Protein AF-A0A238HHN0-F1 (afdb_monomer_lite)

Sequence (136 aa):
MANNEITFEDYVKKILGEDIFNKGACPDQYVGKLKELKDGFKREISKKHIEDSYKIIVILESSHKDEYEDDRNKLAPAKGKTGKNIRKYLADIISKLDSDKSKNYSIFLINPIQYQCLKGETNRSKTKKVFQRIMA

Organism: NCBI:txid1522312

pLDDT: mean 75.42, std 12.98, range [43.56, 92.75]

Foldseek 3Di:
DDPPDQDLLNVLCVLPNDPPWDPDFQDKFWQDKLVPLLVDRDGDDDPVVVPPAAEDEAEDAEAEVQQVPDPVDHRHPPNPPNRVVCSVPVSVVVCVVDVPPVGIYTYMYDYPYRTHDDDCPPCVPSVVVSVVVVVD

Secondary structure (DSSP, 8-state):
-------HHHHHHHHH-STT--------EEEEEGGGGGG-------GGGTTTSEEEEEE-SEE-GGGTS-TTS---TT-SHHHHHHHHHHHHHHHHH---TT--EEEEEE-SEEEEP--TTTTHHHHHHHHHHH--

Structure (mmCIF, N/CA/C/O backbone):
data_AF-A0A238HHN0-F1
#
_entry.id   AF-A0A238HHN0-F1
#
loop_
_atom_site.group_PDB
_atom_site.id
_atom_site.type_symbol
_atom_site.label_atom_id
_atom_site.label_alt_id
_atom_site.label_comp_id
_atom_site.label_asym_id
_atom_site.label_entity_id
_atom_site.label_seq_id
_atom_site.pdbx_PDB_ins_code
_atom_site.Cartn_x
_atom_site.Cartn_y
_atom_site.Cartn_z
_atom_site.occupancy
_atom_site.B_iso_or_equiv
_atom_site.auth_seq_id
_atom_site.auth_comp_id
_atom_site.auth_asym_id
_atom_site.auth_atom_id
_atom_site.pdbx_PDB_model_num
ATOM 1 N N . MET A 1 1 ? 37.569 11.250 -29.773 1.00 43.56 1 MET A N 1
ATOM 2 C CA . MET A 1 1 ? 36.188 10.824 -30.082 1.00 43.56 1 MET A CA 1
ATOM 3 C C . MET A 1 1 ? 35.621 10.245 -28.801 1.00 43.56 1 MET A C 1
ATOM 5 O O . MET A 1 1 ? 36.269 9.375 -28.238 1.00 43.56 1 MET A O 1
ATOM 9 N N . ALA A 1 2 ? 34.527 10.794 -28.271 1.00 47.75 2 ALA A N 1
ATOM 10 C CA . ALA A 1 2 ? 33.904 10.238 -27.073 1.00 47.75 2 ALA A CA 1
ATOM 11 C C . ALA A 1 2 ? 33.336 8.855 -27.422 1.00 47.75 2 ALA A C 1
ATOM 13 O O . ALA A 1 2 ? 32.565 8.739 -28.375 1.00 47.75 2 ALA A O 1
ATOM 14 N N . ASN A 1 3 ? 33.746 7.815 -26.695 1.00 51.12 3 ASN A N 1
ATOM 15 C CA . ASN A 1 3 ? 33.047 6.537 -26.730 1.00 51.12 3 ASN A CA 1
ATOM 16 C C . ASN A 1 3 ? 31.641 6.797 -26.185 1.00 51.12 3 ASN A C 1
ATOM 18 O O . ASN A 1 3 ? 31.479 7.030 -24.991 1.00 51.12 3 ASN A O 1
ATOM 22 N N . ASN A 1 4 ? 30.637 6.800 -27.061 1.00 61.94 4 ASN A N 1
ATOM 23 C CA . ASN A 1 4 ? 29.244 6.725 -26.636 1.00 61.94 4 ASN A CA 1
ATOM 24 C C . ASN A 1 4 ? 29.019 5.316 -26.077 1.00 61.94 4 ASN A C 1
ATOM 26 O O . ASN A 1 4 ? 28.639 4.403 -26.811 1.00 61.94 4 ASN A O 1
ATOM 30 N N . GLU A 1 5 ? 29.315 5.123 -24.792 1.00 79.38 5 GLU A N 1
ATOM 31 C CA . GLU A 1 5 ? 28.865 3.939 -24.071 1.00 79.38 5 GLU A CA 1
ATOM 32 C C . GLU A 1 5 ? 27.337 3.955 -24.038 1.00 79.38 5 GLU A C 1
ATOM 34 O O . GLU A 1 5 ? 26.711 4.857 -23.488 1.00 79.38 5 GLU A O 1
ATOM 39 N N . ILE A 1 6 ? 26.738 2.963 -24.694 1.00 76.50 6 ILE A N 1
ATOM 40 C CA . ILE A 1 6 ? 25.293 2.755 -24.671 1.00 76.50 6 ILE A CA 1
ATOM 41 C C . ILE A 1 6 ? 24.926 2.292 -23.262 1.00 76.50 6 ILE A C 1
ATOM 43 O O . ILE A 1 6 ? 25.422 1.258 -22.807 1.00 76.50 6 ILE A O 1
ATOM 47 N N . THR A 1 7 ? 24.049 3.032 -22.585 1.00 81.56 7 THR A N 1
ATOM 48 C CA . THR A 1 7 ? 23.599 2.673 -21.235 1.00 81.56 7 THR A CA 1
ATOM 49 C C . THR A 1 7 ? 22.576 1.537 -21.269 1.00 81.56 7 THR A C 1
ATOM 51 O O . THR A 1 7 ? 21.972 1.225 -22.303 1.00 81.56 7 THR A O 1
ATOM 54 N N . PHE A 1 8 ? 22.345 0.910 -20.116 1.00 74.44 8 PHE A N 1
ATOM 55 C CA . PHE A 1 8 ? 21.268 -0.064 -19.956 1.00 74.44 8 PHE A CA 1
ATOM 56 C C . PHE A 1 8 ? 19.911 0.545 -20.333 1.00 74.44 8 PHE A C 1
ATOM 58 O O . PHE A 1 8 ? 19.131 -0.057 -21.074 1.00 74.44 8 PHE A O 1
ATOM 65 N N . GLU A 1 9 ? 19.655 1.771 -19.880 1.00 73.00 9 GLU A N 1
ATOM 66 C CA . GLU A 1 9 ? 18.448 2.529 -20.179 1.00 73.00 9 GLU A CA 1
ATOM 67 C C . GLU A 1 9 ? 18.252 2.715 -21.687 1.00 73.00 9 GLU A C 1
ATOM 69 O O . GLU A 1 9 ? 17.133 2.550 -22.178 1.00 73.00 9 GLU A O 1
ATOM 74 N N . ASP A 1 10 ? 19.320 2.998 -22.434 1.00 77.75 10 ASP A N 1
ATOM 75 C CA . ASP A 1 10 ? 19.258 3.164 -23.891 1.00 77.75 10 ASP A CA 1
ATOM 76 C C . ASP A 1 10 ? 18.856 1.861 -24.595 1.00 77.75 10 ASP A C 1
ATOM 78 O O . ASP A 1 10 ? 18.027 1.867 -25.512 1.00 77.75 10 ASP A O 1
ATOM 82 N N . TYR A 1 11 ? 19.370 0.716 -24.133 1.00 76.62 11 TYR A N 1
ATOM 83 C CA . TYR A 1 11 ? 18.964 -0.593 -24.649 1.00 76.62 11 TYR A CA 1
ATOM 84 C C . TYR A 1 11 ? 17.498 -0.905 -24.366 1.00 76.62 11 TYR A C 1
ATOM 86 O O . TYR A 1 11 ? 16.784 -1.391 -25.252 1.00 76.62 11 TYR A O 1
ATOM 94 N N . VAL A 1 12 ? 17.035 -0.632 -23.146 1.00 74.75 12 VAL A N 1
ATOM 95 C CA . VAL A 1 12 ? 15.650 -0.921 -22.779 1.00 74.75 12 VAL A CA 1
ATOM 96 C C . VAL A 1 12 ? 14.686 -0.017 -23.547 1.00 74.75 12 VAL A C 1
ATOM 98 O O . VAL A 1 12 ? 13.715 -0.528 -24.110 1.00 74.75 12 VAL A O 1
ATOM 101 N N . LYS A 1 13 ? 14.993 1.282 -23.678 1.00 75.88 13 LYS A N 1
ATOM 102 C CA . LYS A 1 13 ? 14.216 2.222 -24.505 1.00 75.88 13 LYS A CA 1
ATOM 103 C C . LYS A 1 13 ? 14.136 1.774 -25.960 1.00 75.88 13 LYS A C 1
ATOM 105 O O . LYS A 1 13 ? 13.056 1.760 -26.542 1.00 75.88 13 LYS A O 1
ATOM 110 N N . LYS A 1 14 ? 15.252 1.325 -26.541 1.00 79.50 14 LYS A N 1
ATOM 111 C CA . LYS A 1 14 ? 15.285 0.835 -27.928 1.00 79.50 14 LYS A CA 1
ATOM 112 C C . LYS A 1 14 ? 14.356 -0.360 -28.162 1.00 79.50 14 LYS A C 1
ATOM 114 O O . LYS A 1 14 ? 13.773 -0.484 -29.236 1.00 79.50 14 LYS A O 1
ATOM 119 N N . ILE A 1 15 ? 14.241 -1.269 -27.193 1.00 75.00 15 ILE A N 1
ATOM 120 C CA . ILE A 1 15 ? 13.460 -2.507 -27.349 1.00 75.00 15 ILE A CA 1
ATOM 121 C C . ILE A 1 15 ? 11.986 -2.301 -26.985 1.00 75.00 15 ILE A C 1
ATOM 123 O O . ILE A 1 15 ? 11.100 -2.891 -27.615 1.00 75.00 15 ILE A O 1
ATOM 127 N N . LEU A 1 16 ? 11.718 -1.510 -25.949 1.00 71.56 16 LEU A N 1
ATOM 128 C CA . LEU A 1 16 ? 10.398 -1.413 -25.338 1.00 71.56 16 LEU A CA 1
ATOM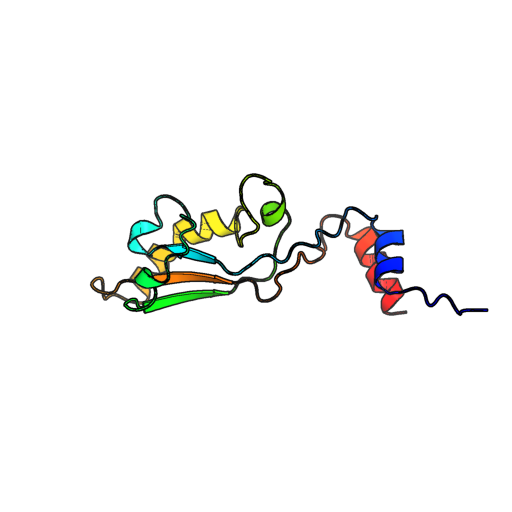 129 C C . LEU A 1 16 ? 9.681 -0.070 -25.623 1.00 71.56 16 LEU A C 1
ATOM 131 O O . LEU A 1 16 ? 8.463 -0.028 -25.460 1.00 71.56 16 LEU A O 1
ATOM 135 N N . GLY A 1 17 ? 10.380 0.963 -26.111 1.00 72.00 17 GLY A N 1
ATOM 136 C CA . GLY A 1 17 ? 9.869 2.324 -26.358 1.00 72.00 17 GLY A CA 1
ATOM 137 C C . GLY A 1 17 ? 10.325 3.337 -25.295 1.00 72.00 17 GLY A C 1
ATOM 138 O O . GLY A 1 17 ? 10.855 2.943 -24.261 1.00 72.00 17 GLY A O 1
ATOM 139 N N . GLU A 1 18 ? 10.138 4.642 -25.522 1.00 66.81 18 GLU A N 1
ATOM 140 C CA . GLU A 1 18 ? 10.491 5.678 -24.527 1.00 66.81 18 GLU A CA 1
ATOM 141 C C . GLU A 1 18 ? 9.400 5.890 -23.456 1.00 66.81 18 GLU A C 1
ATOM 143 O O . GLU A 1 18 ? 9.721 6.170 -22.302 1.00 66.81 18 GLU A O 1
ATOM 148 N N . ASP A 1 19 ? 8.128 5.653 -23.796 1.00 65.19 19 ASP A N 1
ATOM 149 C CA . ASP A 1 19 ? 6.949 6.010 -22.974 1.00 65.19 19 ASP A CA 1
ATOM 150 C C . ASP A 1 19 ? 6.579 5.002 -21.868 1.00 65.19 19 ASP A C 1
ATOM 152 O O . ASP A 1 19 ? 5.563 5.118 -21.188 1.00 65.19 19 ASP A O 1
ATOM 156 N N . ILE A 1 20 ? 7.388 3.968 -21.685 1.00 63.81 20 ILE A N 1
ATOM 157 C CA . ILE A 1 20 ? 7.145 2.859 -20.742 1.00 63.81 20 ILE A CA 1
ATOM 158 C C . ILE A 1 20 ? 7.608 3.152 -19.320 1.00 63.81 20 ILE A C 1
ATOM 160 O O . ILE A 1 20 ? 7.182 2.464 -18.393 1.00 63.81 20 ILE A O 1
ATOM 164 N N . PHE A 1 21 ? 8.504 4.121 -19.136 1.00 61.56 21 PHE A N 1
ATOM 165 C CA . PHE A 1 21 ? 9.055 4.430 -17.825 1.00 61.56 21 PHE A CA 1
ATOM 166 C C . PHE A 1 21 ? 8.377 5.657 -17.250 1.00 61.56 21 PHE A C 1
ATOM 168 O O . PHE A 1 21 ? 8.742 6.793 -17.558 1.00 61.56 21 PHE A O 1
ATOM 175 N N . ASN A 1 22 ? 7.424 5.425 -16.352 1.00 67.88 22 ASN A N 1
ATOM 176 C CA . ASN A 1 22 ? 6.940 6.503 -15.517 1.00 67.88 22 ASN A CA 1
ATOM 177 C C . ASN A 1 22 ? 7.997 6.816 -14.447 1.00 67.88 22 ASN A C 1
ATOM 179 O O . ASN A 1 22 ? 8.343 5.968 -13.625 1.00 67.88 22 ASN A O 1
ATOM 183 N N . LYS A 1 23 ? 8.561 8.027 -14.493 1.00 69.31 23 LYS A N 1
ATOM 184 C CA . LYS A 1 23 ? 9.712 8.422 -13.659 1.00 69.31 23 LYS A CA 1
ATOM 185 C C . LYS A 1 23 ? 9.325 8.825 -12.235 1.00 69.31 23 LYS A C 1
ATOM 187 O O . LYS A 1 23 ? 10.199 9.079 -11.411 1.00 69.31 23 LYS A O 1
ATOM 192 N N . GLY A 1 24 ? 8.030 8.923 -11.943 1.00 78.38 24 GLY A N 1
ATOM 193 C CA . GLY A 1 24 ? 7.560 9.318 -10.623 1.00 78.38 24 GLY A CA 1
ATOM 194 C C . GLY A 1 24 ? 7.807 8.234 -9.573 1.00 78.38 24 GLY A C 1
ATOM 195 O O . GLY A 1 24 ? 7.372 7.091 -9.727 1.00 78.38 24 GLY A O 1
ATOM 196 N N . ALA A 1 25 ? 8.457 8.606 -8.471 1.00 83.75 25 ALA A N 1
ATOM 197 C CA . ALA A 1 25 ? 8.473 7.774 -7.277 1.00 83.75 25 ALA A CA 1
ATOM 198 C C . ALA A 1 25 ? 7.060 7.726 -6.679 1.00 83.75 25 ALA A C 1
ATOM 200 O O . ALA A 1 25 ? 6.413 8.760 -6.496 1.00 83.75 25 ALA A O 1
ATOM 201 N N . CYS A 1 26 ? 6.579 6.526 -6.374 1.00 84.81 26 CYS A N 1
ATOM 202 C CA . CYS A 1 26 ? 5.355 6.309 -5.623 1.00 84.81 26 CYS A CA 1
ATOM 203 C C . CYS A 1 26 ? 5.675 6.395 -4.124 1.00 84.81 26 CYS A C 1
ATOM 205 O O . CYS A 1 26 ? 6.315 5.485 -3.595 1.00 84.81 26 CYS A O 1
ATOM 207 N N . PRO A 1 27 ? 5.266 7.472 -3.433 1.00 85.44 27 PRO A N 1
ATOM 208 C CA . PRO A 1 27 ? 5.564 7.646 -2.022 1.00 85.44 27 PRO A CA 1
ATOM 209 C C . PRO A 1 27 ? 4.734 6.700 -1.156 1.00 85.44 27 PRO A C 1
ATOM 211 O O . PRO A 1 27 ? 3.595 6.367 -1.492 1.00 85.44 27 PRO A O 1
ATOM 214 N N . ASP A 1 28 ? 5.278 6.365 0.008 1.00 88.19 28 ASP A N 1
ATOM 215 C CA . ASP A 1 28 ? 4.546 5.687 1.072 1.00 88.19 28 ASP A CA 1
ATOM 216 C C . ASP A 1 28 ? 3.298 6.478 1.480 1.00 88.19 28 ASP A C 1
ATOM 218 O O . ASP A 1 28 ? 3.243 7.713 1.389 1.00 88.19 28 ASP A O 1
ATOM 222 N N . GLN A 1 29 ? 2.280 5.764 1.956 1.00 85.50 29 GLN A N 1
ATOM 223 C CA . GLN A 1 29 ? 0.985 6.364 2.242 1.00 85.50 29 GLN A CA 1
ATOM 224 C C . GLN A 1 29 ? 0.426 5.924 3.593 1.00 85.50 29 GLN A C 1
ATOM 226 O O . GLN A 1 29 ? 0.201 4.742 3.831 1.00 85.50 29 GLN A O 1
ATOM 231 N N . TYR A 1 30 ? 0.085 6.902 4.435 1.00 86.88 30 TYR A N 1
ATOM 232 C CA . TYR A 1 30 ? -0.889 6.712 5.509 1.00 86.88 30 TYR A CA 1
ATOM 233 C C . TYR A 1 30 ? -2.305 6.726 4.920 1.00 86.88 30 TYR A C 1
ATOM 235 O O . TYR A 1 30 ? -2.656 7.625 4.150 1.00 86.88 30 TYR A O 1
ATOM 243 N N . VAL A 1 31 ? -3.106 5.716 5.255 1.00 83.31 31 VAL A N 1
ATOM 244 C CA . VAL A 1 31 ? -4.436 5.510 4.653 1.00 83.31 31 VAL A CA 1
ATOM 245 C C . VAL A 1 31 ? -5.601 5.658 5.629 1.00 83.31 31 VAL A C 1
ATOM 247 O O . VAL A 1 31 ? -6.745 5.397 5.254 1.00 83.31 31 VAL A O 1
ATOM 250 N N . GLY A 1 32 ? -5.319 6.078 6.861 1.00 84.12 32 GLY A N 1
ATOM 251 C CA . GLY A 1 32 ? -6.315 6.244 7.914 1.00 84.12 32 GLY A CA 1
ATOM 252 C C . GLY A 1 32 ? -6.239 5.167 8.994 1.00 84.12 32 GLY A C 1
ATOM 253 O O . GLY A 1 32 ? -5.317 4.341 9.041 1.00 84.12 32 GLY A O 1
ATOM 254 N N . LYS A 1 33 ? -7.238 5.185 9.877 1.00 85.62 33 LYS A N 1
ATOM 255 C CA . LYS A 1 33 ? -7.374 4.216 10.966 1.00 85.62 33 LYS A CA 1
ATOM 256 C C . LYS A 1 33 ? -8.120 2.966 10.509 1.00 85.62 33 LYS A C 1
ATOM 258 O O . LYS A 1 33 ? -9.043 3.036 9.701 1.00 85.62 33 LYS A O 1
ATOM 263 N N . LEU A 1 34 ? -7.805 1.818 11.111 1.00 86.38 34 LEU A N 1
ATOM 264 C CA . LEU A 1 34 ? -8.464 0.533 10.825 1.00 86.38 34 LEU A CA 1
ATOM 265 C C . LEU A 1 34 ? -9.991 0.598 10.962 1.00 86.38 34 LEU A C 1
ATOM 267 O O . LEU A 1 34 ? -10.711 0.005 10.163 1.00 86.38 34 LEU A O 1
ATOM 271 N N . LYS A 1 35 ? -10.486 1.355 11.947 1.00 82.81 35 LYS A N 1
ATOM 272 C CA . LYS A 1 35 ? -11.923 1.545 12.201 1.00 82.81 35 LYS A CA 1
ATOM 273 C C . LYS A 1 35 ? -12.622 2.379 11.113 1.00 82.81 35 LYS A C 1
ATOM 275 O O . LYS A 1 35 ? -13.830 2.254 10.945 1.00 82.81 35 LYS A O 1
ATOM 280 N N . GLU A 1 36 ? -11.869 3.172 10.355 1.00 79.94 36 GLU A N 1
ATOM 281 C CA . GLU A 1 36 ? -12.354 4.138 9.355 1.00 79.94 36 GLU A CA 1
ATOM 282 C C . GLU A 1 36 ? -12.152 3.647 7.906 1.00 79.94 36 GLU A C 1
ATOM 284 O O . GLU A 1 36 ? -12.606 4.281 6.957 1.00 79.94 36 GLU A O 1
ATOM 289 N N . LEU A 1 37 ? -11.512 2.487 7.714 1.00 75.94 37 LEU A N 1
ATOM 290 C CA . LEU A 1 37 ? -11.132 1.949 6.399 1.00 75.94 37 LEU A CA 1
ATOM 291 C C . LEU A 1 37 ? -12.290 1.648 5.435 1.00 75.94 37 LEU A C 1
ATOM 293 O O . LEU A 1 37 ? -12.054 1.404 4.246 1.00 75.94 37 LEU A O 1
ATOM 297 N N . LYS A 1 38 ? -13.529 1.610 5.935 1.00 66.06 38 LYS A N 1
ATOM 298 C CA . LYS A 1 38 ? -14.713 1.242 5.147 1.00 66.06 38 LYS A CA 1
ATOM 299 C C . LYS A 1 38 ? -15.034 2.264 4.051 1.00 66.06 38 LYS A C 1
ATOM 301 O O . LYS A 1 38 ? -15.539 1.863 3.006 1.00 66.06 38 LYS A O 1
ATOM 306 N N . ASP A 1 39 ? -14.640 3.525 4.232 1.00 61.06 39 ASP A N 1
ATOM 307 C CA . ASP A 1 39 ? -15.002 4.638 3.339 1.00 61.06 39 ASP A CA 1
ATOM 308 C C . ASP A 1 39 ? -13.921 4.976 2.293 1.00 61.06 39 ASP A C 1
ATOM 310 O O . ASP A 1 39 ? -13.913 6.059 1.709 1.00 61.06 39 ASP A O 1
ATOM 314 N N . GLY A 1 40 ? -12.993 4.048 2.035 1.00 61.62 40 GLY A N 1
ATOM 315 C CA . GLY A 1 40 ? -11.865 4.266 1.126 1.00 61.62 40 GLY A CA 1
ATOM 316 C C . GLY A 1 40 ? -10.591 4.715 1.844 1.00 61.62 40 GLY A C 1
ATOM 317 O O . GLY A 1 40 ? -10.586 5.000 3.037 1.00 61.62 40 GLY A O 1
ATOM 318 N N . PHE A 1 41 ? -9.475 4.756 1.113 1.00 67.75 41 PHE A N 1
ATOM 319 C CA . PHE A 1 41 ? -8.235 5.322 1.646 1.00 67.75 41 PHE A CA 1
ATOM 320 C C . PHE A 1 41 ? -8.324 6.846 1.563 1.00 67.75 41 PHE A C 1
ATOM 322 O O . PHE A 1 41 ? -8.059 7.431 0.512 1.00 67.75 41 PHE A O 1
ATOM 329 N N . LYS A 1 42 ? -8.715 7.496 2.661 1.00 63.50 42 LYS A N 1
ATOM 330 C CA . LYS A 1 42 ? -8.599 8.951 2.773 1.00 63.50 42 LYS A CA 1
ATOM 331 C C . LYS A 1 42 ? -7.117 9.274 2.908 1.00 63.50 42 LYS A C 1
ATOM 333 O O . LYS A 1 42 ? -6.465 8.866 3.866 1.00 63.50 42 LYS A O 1
ATOM 338 N N . ARG A 1 43 ? -6.553 9.954 1.910 1.00 58.78 43 ARG A N 1
ATOM 339 C CA . ARG A 1 43 ? -5.174 10.433 1.982 1.00 58.78 43 ARG A CA 1
ATOM 340 C C . ARG A 1 43 ? -5.140 11.632 2.917 1.00 58.78 43 ARG A C 1
ATOM 342 O O . ARG A 1 43 ? -5.298 12.766 2.482 1.00 58.78 43 ARG A O 1
ATOM 349 N N . GLU A 1 44 ? -4.924 11.374 4.192 1.00 56.19 44 GLU A N 1
ATOM 350 C CA . GLU A 1 44 ? -4.594 12.421 5.147 1.00 56.19 44 GLU A CA 1
ATOM 351 C C . GLU A 1 44 ? -3.096 12.377 5.425 1.00 56.19 44 GLU A C 1
ATOM 353 O O . GLU A 1 44 ? -2.500 11.318 5.563 1.00 56.19 44 GLU A O 1
ATOM 358 N N . ILE A 1 45 ? -2.452 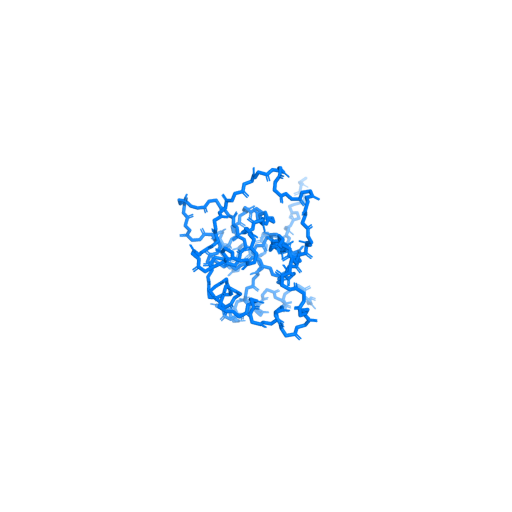13.536 5.472 1.00 52.62 45 ILE A N 1
ATOM 359 C CA . ILE A 1 45 ? -1.086 13.658 5.985 1.00 52.62 45 ILE A CA 1
ATOM 360 C C . ILE A 1 45 ? -1.191 14.590 7.184 1.00 52.62 45 ILE A C 1
ATOM 362 O O . ILE A 1 45 ? -0.779 15.744 7.130 1.00 52.62 45 ILE A O 1
ATOM 366 N N . SER A 1 46 ? -1.824 14.129 8.261 1.00 53.44 46 SER A N 1
ATOM 367 C CA . SER A 1 46 ? -1.789 14.840 9.537 1.00 53.44 46 SER A CA 1
ATOM 368 C C . SER A 1 46 ? -0.911 14.051 10.511 1.00 53.44 46 SER A C 1
ATOM 370 O O . SER A 1 46 ? -1.266 12.977 10.992 1.00 53.44 46 SER A O 1
ATOM 372 N N . LYS A 1 47 ? 0.285 14.587 10.800 1.00 54.88 47 LYS A N 1
ATOM 373 C CA . LYS A 1 47 ? 1.257 13.980 11.735 1.00 54.88 47 LYS A CA 1
ATOM 374 C C . LYS A 1 47 ? 0.647 13.706 13.118 1.00 54.88 47 LYS A C 1
ATOM 376 O O . LYS A 1 47 ? 0.983 12.716 13.754 1.00 54.88 47 LYS A O 1
ATOM 381 N N . LYS A 1 48 ? -0.317 14.536 13.530 1.00 53.06 48 LYS A N 1
ATOM 382 C CA . LYS A 1 48 ? -0.981 14.493 14.840 1.00 53.06 48 LYS A CA 1
ATOM 383 C C . LYS A 1 48 ? -1.794 13.213 15.098 1.00 53.06 48 LYS A C 1
ATOM 385 O O . LYS A 1 48 ? -2.029 12.882 16.249 1.00 53.06 48 LYS A O 1
ATOM 390 N N . HIS A 1 49 ? -2.225 12.481 14.065 1.00 55.97 49 HIS A N 1
ATOM 391 C CA . HIS A 1 49 ? -2.969 11.222 14.245 1.00 55.97 49 HIS A CA 1
ATOM 392 C C . HIS A 1 49 ? -2.078 9.976 14.364 1.00 55.97 49 HIS A C 1
ATOM 394 O O . HIS A 1 49 ? -2.579 8.912 14.722 1.00 55.97 49 HIS A O 1
ATOM 400 N N . ILE A 1 50 ? -0.777 10.101 14.085 1.00 63.41 50 ILE A N 1
ATOM 401 C CA . ILE A 1 50 ? 0.157 8.972 13.982 1.00 63.41 50 ILE A CA 1
ATOM 402 C C . ILE A 1 50 ? 0.788 8.614 15.337 1.00 63.41 50 ILE A C 1
ATOM 404 O O . ILE A 1 50 ? 1.147 7.455 15.549 1.00 63.41 50 ILE A O 1
ATOM 408 N N . GLU A 1 51 ? 0.934 9.584 16.242 1.00 67.06 51 GLU A N 1
ATOM 409 C CA . GLU A 1 51 ? 1.733 9.434 17.468 1.00 67.06 51 GLU A CA 1
ATOM 410 C C . GLU A 1 51 ? 1.038 8.583 18.551 1.00 67.06 51 GLU A C 1
ATOM 412 O O . GLU A 1 51 ? 1.704 7.762 19.174 1.00 67.06 51 GLU A O 1
ATOM 417 N N . ASP A 1 52 ? -0.295 8.638 18.665 1.00 68.19 52 ASP A N 1
ATOM 418 C CA . ASP A 1 52 ? -1.064 7.950 19.725 1.00 68.19 52 ASP A CA 1
ATOM 419 C C . ASP A 1 52 ? -1.744 6.643 19.267 1.00 68.19 52 ASP A C 1
ATOM 421 O O . ASP A 1 52 ? -2.821 6.271 19.741 1.00 68.19 52 ASP A O 1
ATOM 425 N N . SER A 1 53 ? -1.175 5.945 18.280 1.00 79.69 53 SER A N 1
ATOM 426 C CA . SER A 1 53 ? -1.808 4.754 17.695 1.00 79.69 53 SER A CA 1
ATOM 427 C C . SER A 1 53 ? -0.830 3.612 17.452 1.00 79.69 53 SER A C 1
ATOM 429 O O . SER A 1 53 ? 0.335 3.817 17.108 1.00 79.69 53 SER A O 1
ATOM 431 N N . TYR A 1 54 ? -1.336 2.384 17.576 1.00 89.69 54 TYR A N 1
ATOM 432 C CA . TYR A 1 54 ? -0.632 1.202 17.094 1.00 89.69 54 TYR A CA 1
ATOM 433 C C . TYR A 1 54 ? -0.491 1.291 15.575 1.00 89.69 54 TYR A C 1
ATOM 435 O O . TYR A 1 54 ? -1.322 1.895 14.899 1.00 89.69 54 TYR A O 1
ATOM 443 N N . LYS A 1 55 ? 0.559 0.697 15.013 1.00 89.94 55 LYS A N 1
ATOM 444 C CA . LYS A 1 55 ? 0.864 0.838 13.586 1.00 89.94 55 LYS A CA 1
ATOM 445 C C . LYS A 1 55 ? 0.754 -0.506 12.890 1.00 89.94 55 LYS A C 1
ATOM 447 O O . LYS A 1 55 ? 1.324 -1.491 13.347 1.00 89.94 55 LYS A O 1
ATOM 452 N N . ILE A 1 56 ? 0.044 -0.522 11.770 1.00 91.00 56 ILE A N 1
ATOM 453 C CA . ILE A 1 56 ? 0.045 -1.624 10.813 1.00 91.00 56 ILE A CA 1
ATOM 454 C C . ILE A 1 56 ? 0.744 -1.111 9.564 1.00 91.00 56 ILE A C 1
ATOM 456 O O . ILE A 1 56 ? 0.280 -0.161 8.935 1.00 91.00 56 ILE A O 1
ATOM 460 N N . ILE A 1 57 ? 1.855 -1.744 9.209 1.00 91.56 57 ILE A N 1
ATOM 461 C CA . ILE A 1 57 ? 2.593 -1.444 7.986 1.00 91.56 57 ILE A CA 1
ATOM 462 C C . ILE A 1 57 ? 2.356 -2.600 7.023 1.00 91.56 57 ILE A C 1
ATOM 464 O O . ILE A 1 57 ? 2.723 -3.738 7.307 1.00 91.56 57 ILE A O 1
ATOM 468 N N . VAL A 1 58 ? 1.719 -2.310 5.894 1.00 91.94 58 VAL A N 1
ATOM 469 C CA . VAL A 1 58 ? 1.517 -3.268 4.810 1.00 91.94 58 VAL A CA 1
ATOM 470 C C . VAL A 1 58 ? 2.613 -3.044 3.782 1.00 91.94 58 VAL A C 1
ATOM 472 O O . VAL A 1 58 ? 2.636 -2.020 3.096 1.00 91.94 58 VAL A O 1
ATOM 475 N N . ILE A 1 59 ? 3.517 -4.014 3.695 1.00 92.75 59 ILE A N 1
ATOM 476 C CA . ILE A 1 59 ? 4.605 -4.029 2.722 1.00 92.75 59 ILE A CA 1
ATOM 477 C C . ILE A 1 59 ? 4.096 -4.689 1.444 1.00 92.75 59 ILE A C 1
ATOM 479 O O . ILE A 1 59 ? 3.633 -5.830 1.469 1.00 92.75 59 ILE A O 1
ATOM 483 N N . LEU A 1 60 ? 4.138 -3.950 0.342 1.00 91.19 60 LEU A N 1
ATOM 484 C CA . LEU A 1 60 ? 3.753 -4.416 -0.987 1.00 91.19 60 LEU A CA 1
ATOM 485 C C . LEU A 1 60 ? 5.000 -4.846 -1.776 1.00 91.19 60 LEU A C 1
ATOM 487 O O . LEU A 1 60 ? 6.084 -4.975 -1.218 1.00 91.19 60 LEU A O 1
ATOM 491 N N . GLU A 1 61 ? 4.853 -5.093 -3.075 1.00 87.69 61 GLU A N 1
ATOM 492 C CA . GLU A 1 61 ? 5.964 -5.504 -3.942 1.00 87.69 61 GLU A CA 1
ATOM 493 C C . GLU A 1 61 ? 6.621 -4.294 -4.625 1.00 87.69 61 GLU A C 1
ATOM 495 O O . GLU A 1 61 ? 7.756 -3.924 -4.328 1.00 87.69 61 GLU A O 1
ATOM 500 N N . SER A 1 62 ? 5.892 -3.655 -5.537 1.00 85.19 62 SER A N 1
ATOM 501 C CA . SER A 1 62 ? 6.326 -2.491 -6.307 1.00 85.19 62 SER A CA 1
ATOM 502 C C . SER A 1 62 ? 5.106 -1.723 -6.811 1.00 85.19 62 SER A C 1
ATOM 504 O O . SER A 1 62 ? 3.968 -2.191 -6.706 1.00 85.19 62 SER A O 1
ATOM 506 N N . SER A 1 63 ? 5.329 -0.532 -7.359 1.00 82.69 63 SER A N 1
ATOM 507 C CA . SER A 1 63 ? 4.264 0.253 -7.986 1.00 82.69 63 SER A CA 1
ATOM 508 C C . SER A 1 63 ? 3.791 -0.423 -9.282 1.00 82.69 63 SER A C 1
ATOM 510 O O . SER A 1 63 ? 4.608 -0.823 -10.113 1.00 82.69 63 SER A O 1
ATOM 512 N N . HIS A 1 64 ? 2.479 -0.543 -9.494 1.00 79.62 64 HIS A N 1
ATOM 513 C CA . HIS A 1 64 ? 1.902 -1.001 -10.761 1.00 79.62 64 HIS A CA 1
ATOM 514 C C . HIS A 1 64 ? 1.469 0.194 -11.621 1.00 79.62 64 HIS A C 1
ATOM 516 O O . HIS A 1 64 ? 1.612 1.346 -11.237 1.00 79.62 64 HIS A O 1
ATOM 522 N N . LYS A 1 65 ? 0.953 -0.077 -12.826 1.00 76.19 65 LYS A N 1
ATOM 523 C CA . LYS A 1 65 ? 0.477 0.963 -13.753 1.00 76.19 65 LYS A CA 1
ATOM 524 C C . LYS A 1 65 ? -0.691 1.780 -13.178 1.00 76.19 65 LYS A C 1
ATOM 526 O O . LYS A 1 65 ? -0.732 2.990 -13.357 1.00 76.19 65 LYS A O 1
ATOM 531 N N . ASP A 1 66 ? -1.600 1.127 -12.448 1.00 76.62 66 ASP A N 1
ATOM 532 C CA . ASP A 1 66 ? -2.828 1.735 -11.920 1.00 76.62 66 ASP A CA 1
ATOM 533 C C . ASP A 1 66 ? -2.519 2.849 -10.897 1.00 76.62 66 ASP 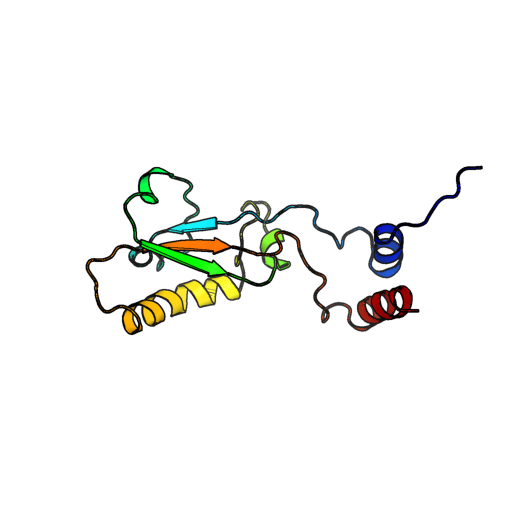A C 1
ATOM 535 O O . ASP A 1 66 ? -3.330 3.749 -10.676 1.00 76.62 66 ASP A O 1
ATOM 539 N N . GLU A 1 67 ? -1.341 2.817 -10.264 1.00 77.62 67 GLU A N 1
ATOM 540 C CA . GLU A 1 67 ? -0.862 3.879 -9.380 1.00 77.62 67 GLU A CA 1
ATOM 541 C C . GLU A 1 67 ? -0.592 5.195 -10.135 1.00 77.62 67 GLU A C 1
ATOM 543 O O . GLU A 1 67 ? -0.751 6.271 -9.545 1.00 77.62 67 GLU A O 1
ATOM 548 N N . TYR A 1 68 ? -0.271 5.106 -11.433 1.00 75.06 68 TYR A N 1
ATOM 549 C CA . TYR A 1 68 ? 0.131 6.206 -12.318 1.00 75.06 68 TYR A CA 1
ATOM 550 C C . TYR A 1 68 ? -0.967 6.693 -13.281 1.00 75.06 68 TYR A C 1
ATOM 552 O O . TYR A 1 68 ? -0.801 7.746 -13.883 1.00 75.06 68 TYR A O 1
ATOM 560 N N . GLU A 1 69 ? -2.080 5.970 -13.439 1.00 69.12 69 GLU A N 1
ATOM 561 C CA . GLU A 1 69 ? -3.113 6.250 -14.461 1.00 69.12 69 GLU A CA 1
ATOM 562 C C . GLU A 1 69 ? -4.079 7.418 -14.126 1.00 69.12 69 GLU A C 1
ATOM 564 O O . GLU A 1 69 ? -5.013 7.670 -14.883 1.00 69.12 69 GLU A O 1
ATOM 569 N N . ASP A 1 70 ? -3.894 8.154 -13.022 1.00 60.41 70 ASP A N 1
ATOM 570 C CA . ASP A 1 70 ? -4.853 9.184 -12.579 1.00 60.41 70 ASP A CA 1
ATOM 571 C C . ASP A 1 70 ? -4.168 10.493 -12.148 1.00 60.41 70 ASP A C 1
ATOM 573 O O . ASP A 1 70 ? -3.691 10.609 -11.016 1.00 60.41 70 ASP A O 1
ATOM 577 N N . ASP A 1 71 ? -4.175 11.486 -13.048 1.00 55.12 71 ASP A N 1
ATOM 578 C CA . ASP A 1 71 ? -3.617 12.840 -12.866 1.00 55.12 71 ASP A CA 1
ATOM 579 C C . ASP A 1 71 ? -4.234 13.613 -11.688 1.00 55.12 71 ASP A C 1
ATOM 581 O O . ASP A 1 71 ? -3.626 14.541 -11.152 1.00 55.12 71 ASP A O 1
ATOM 585 N N . ARG A 1 72 ? -5.444 13.242 -11.244 1.00 53.56 72 ARG A N 1
ATOM 586 C CA . ARG A 1 72 ? -6.143 13.944 -10.152 1.00 53.56 72 ARG A CA 1
ATOM 587 C C . ARG A 1 72 ? -5.751 13.425 -8.769 1.00 53.56 72 ARG A C 1
ATOM 589 O O . ARG A 1 72 ? -6.092 14.043 -7.762 1.00 53.56 72 ARG A O 1
ATOM 596 N N . ASN A 1 73 ? -5.005 12.322 -8.707 1.00 55.19 73 ASN A N 1
ATOM 597 C CA . ASN A 1 73 ? -4.551 11.690 -7.475 1.00 55.19 73 ASN A CA 1
ATOM 598 C C . ASN A 1 73 ? -3.039 11.480 -7.529 1.00 55.19 73 ASN A C 1
ATOM 600 O O . ASN A 1 73 ? -2.585 10.537 -8.178 1.00 55.19 73 ASN A O 1
ATOM 604 N N . LYS A 1 74 ? -2.265 12.292 -6.783 1.00 72.75 74 LYS A N 1
ATOM 605 C CA . LYS A 1 74 ? -0.800 12.117 -6.693 1.00 72.75 74 LYS A CA 1
ATOM 606 C C . LYS A 1 74 ? -0.465 10.644 -6.440 1.00 72.75 74 LYS A C 1
ATOM 608 O O . LYS A 1 74 ? -1.167 10.012 -5.645 1.00 72.75 74 LYS A O 1
ATOM 613 N N . LEU A 1 75 ? 0.606 10.151 -7.056 1.00 79.00 75 LEU A N 1
ATOM 614 C CA . LEU A 1 75 ? 1.115 8.781 -6.921 1.00 79.00 75 LEU A CA 1
ATOM 615 C C . LEU A 1 75 ? 0.976 8.260 -5.487 1.00 79.00 75 LEU A C 1
ATOM 617 O O . LEU A 1 75 ? 1.278 8.981 -4.523 1.00 79.00 75 LEU A O 1
ATOM 621 N N . ALA A 1 76 ? 0.432 7.050 -5.365 1.00 83.06 76 ALA A N 1
ATOM 622 C CA . ALA A 1 76 ? 0.185 6.398 -4.090 1.00 83.06 76 ALA A CA 1
ATOM 623 C C . ALA A 1 76 ? -0.000 4.881 -4.290 1.00 83.06 76 ALA A C 1
ATOM 625 O O . ALA A 1 76 ? -0.583 4.485 -5.303 1.00 83.06 76 ALA A O 1
ATOM 626 N N . PRO A 1 77 ? 0.460 4.04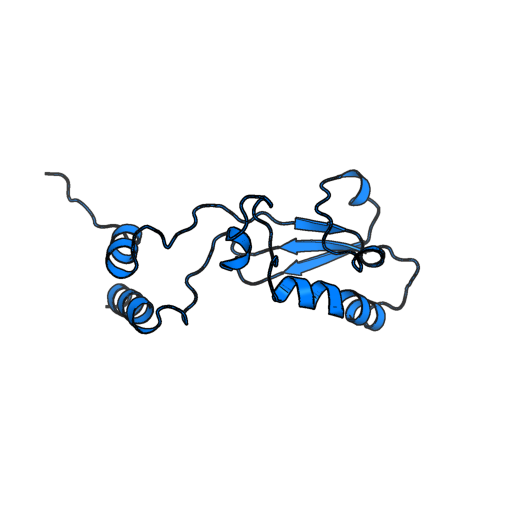4 -3.348 1.00 86.75 77 PRO A N 1
ATOM 627 C CA . PRO A 1 77 ? 0.442 2.593 -3.464 1.00 86.75 77 PRO A CA 1
ATOM 628 C C . PRO A 1 77 ? -0.977 2.022 -3.485 1.00 86.75 77 PRO A C 1
ATOM 630 O O . PRO A 1 77 ? -1.893 2.524 -2.831 1.00 86.75 77 PRO A O 1
ATOM 633 N N . ALA A 1 78 ? -1.144 0.903 -4.193 1.00 87.19 78 ALA A N 1
ATOM 634 C CA . ALA A 1 78 ? -2.350 0.085 -4.170 1.00 87.19 78 ALA A CA 1
ATOM 635 C C . ALA A 1 78 ? -3.640 0.834 -4.568 1.00 87.19 78 ALA A C 1
ATOM 637 O O . ALA A 1 78 ? -4.716 0.546 -4.042 1.00 87.19 78 ALA A O 1
ATOM 638 N N . LYS A 1 79 ? -3.589 1.752 -5.542 1.00 82.94 79 LYS A N 1
ATOM 639 C CA . LYS A 1 79 ? -4.798 2.430 -6.070 1.00 82.94 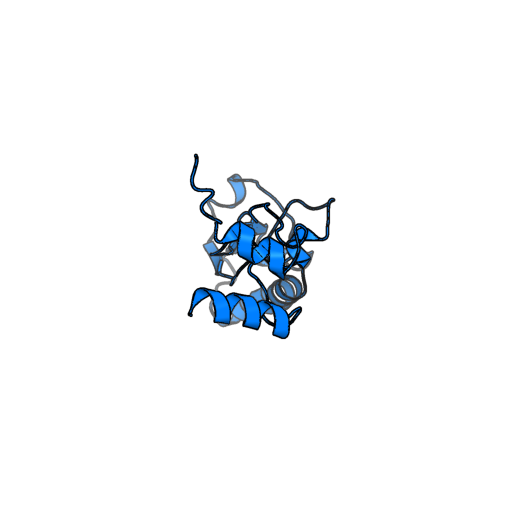79 LYS A CA 1
ATOM 640 C C . LYS A 1 79 ? -5.760 1.475 -6.802 1.00 82.94 79 LYS A C 1
ATOM 642 O O . LYS A 1 79 ? -6.966 1.719 -6.836 1.00 82.94 79 LYS A O 1
ATOM 647 N N . GLY A 1 80 ? -5.250 0.359 -7.324 1.00 83.00 80 GLY A N 1
ATOM 648 C CA . GLY A 1 80 ? -6.017 -0.626 -8.091 1.00 83.00 80 GLY A CA 1
ATOM 649 C C . GLY A 1 80 ? -6.715 -1.719 -7.265 1.00 83.00 80 GLY A C 1
ATOM 650 O O . GLY A 1 80 ? -7.176 -1.532 -6.132 1.00 83.00 80 GLY A O 1
ATOM 651 N N . LYS A 1 81 ? -6.803 -2.919 -7.857 1.00 87.19 81 LYS A N 1
ATOM 652 C CA . LYS A 1 81 ? -7.441 -4.107 -7.251 1.00 87.19 81 LYS A CA 1
ATOM 653 C C . LYS A 1 81 ? -6.825 -4.482 -5.898 1.00 87.19 81 LYS A C 1
ATOM 655 O O . LYS A 1 81 ? -7.557 -4.869 -4.987 1.00 87.19 81 LYS A O 1
ATOM 660 N N . THR A 1 82 ? -5.511 -4.318 -5.750 1.00 88.69 82 THR A N 1
ATOM 661 C CA . THR A 1 82 ? -4.785 -4.587 -4.502 1.00 88.69 82 THR A CA 1
ATOM 662 C C . THR A 1 82 ? -5.348 -3.772 -3.340 1.00 88.69 82 THR A C 1
ATOM 664 O O . THR A 1 82 ? -5.730 -4.351 -2.326 1.00 88.69 82 THR A O 1
ATOM 667 N N . GLY A 1 83 ? -5.528 -2.456 -3.494 1.00 87.69 83 GLY A N 1
ATOM 668 C CA . GLY A 1 83 ? -6.082 -1.634 -2.416 1.00 87.69 83 GLY A CA 1
ATOM 669 C C . GLY A 1 83 ? -7.532 -1.955 -2.102 1.00 87.69 83 GLY A C 1
ATOM 670 O O . GLY A 1 83 ? -7.914 -1.933 -0.935 1.00 87.69 83 GLY A O 1
ATOM 671 N N . LYS A 1 84 ? -8.341 -2.309 -3.114 1.00 86.75 84 LYS A N 1
ATOM 672 C CA . LYS A 1 84 ? -9.720 -2.784 -2.890 1.00 86.75 84 LYS A CA 1
ATOM 673 C C . LYS A 1 84 ? -9.736 -4.017 -1.982 1.00 86.75 84 LYS A C 1
ATOM 675 O O . LYS A 1 84 ? -10.535 -4.071 -1.051 1.00 86.75 84 LYS A O 1
ATOM 680 N N . ASN A 1 85 ? -8.833 -4.967 -2.216 1.00 89.81 85 ASN A N 1
ATOM 681 C CA . ASN A 1 85 ? -8.711 -6.165 -1.387 1.00 89.81 85 ASN A CA 1
ATOM 682 C C . ASN A 1 85 ? -8.202 -5.844 0.022 1.00 89.81 85 ASN A C 1
ATOM 684 O O . ASN A 1 85 ? -8.770 -6.346 0.987 1.00 89.81 85 ASN A O 1
ATOM 688 N N . ILE A 1 86 ? -7.194 -4.975 0.153 1.00 89.94 86 ILE A N 1
ATOM 689 C CA . ILE A 1 86 ? -6.690 -4.546 1.466 1.00 89.94 86 ILE A CA 1
ATOM 690 C C . ILE A 1 86 ? -7.829 -3.941 2.293 1.00 89.94 86 ILE A C 1
ATOM 692 O O . ILE A 1 86 ? -8.072 -4.385 3.410 1.00 89.94 86 ILE A O 1
ATOM 696 N N . ARG A 1 87 ? -8.604 -3.006 1.728 1.00 86.56 87 ARG A N 1
ATOM 697 C CA . ARG A 1 87 ? -9.758 -2.408 2.424 1.00 86.56 87 ARG A CA 1
ATOM 698 C C . ARG A 1 87 ? -10.799 -3.438 2.840 1.00 86.56 87 ARG A C 1
ATOM 700 O O . ARG A 1 87 ? -11.363 -3.339 3.924 1.00 86.56 87 ARG A O 1
ATOM 707 N N . LYS A 1 88 ? -11.053 -4.420 1.975 1.00 87.50 88 LYS A N 1
ATOM 708 C CA . LYS A 1 88 ? -12.072 -5.442 2.209 1.00 87.50 88 LYS A CA 1
ATOM 709 C C . LYS A 1 88 ? -11.693 -6.406 3.334 1.00 87.50 88 LYS A C 1
ATOM 711 O O . LYS A 1 88 ? -12.570 -6.797 4.095 1.00 87.50 88 LYS A O 1
ATOM 716 N N . TYR A 1 89 ? -10.425 -6.804 3.422 1.00 90.38 89 TYR A N 1
ATOM 717 C CA . TYR A 1 89 ? -10.020 -7.934 4.266 1.00 90.38 89 TYR A CA 1
ATOM 718 C C . TYR A 1 89 ? -9.189 -7.549 5.491 1.00 90.38 89 TYR A C 1
ATOM 720 O O . TYR A 1 89 ? -9.190 -8.295 6.465 1.00 90.38 89 TYR A O 1
ATOM 728 N N . LEU A 1 90 ? -8.503 -6.401 5.490 1.00 90.12 90 LEU A N 1
ATOM 729 C CA . LEU A 1 90 ? -7.540 -6.079 6.548 1.00 90.12 90 LEU A CA 1
ATOM 730 C C . LEU A 1 90 ? -8.191 -5.980 7.937 1.00 90.12 90 LEU A C 1
ATOM 732 O O . LEU A 1 90 ? -7.645 -6.510 8.896 1.00 90.12 90 LEU A O 1
ATOM 736 N N . ALA A 1 91 ? -9.376 -5.373 8.049 1.00 86.00 91 ALA A N 1
ATOM 737 C CA . ALA A 1 91 ? -10.089 -5.274 9.327 1.00 86.00 91 ALA A CA 1
ATOM 738 C C . ALA A 1 91 ? -10.458 -6.647 9.914 1.00 86.00 91 ALA A C 1
ATOM 740 O O . ALA A 1 91 ? -10.265 -6.875 11.106 1.00 86.00 91 ALA A O 1
ATOM 741 N N . ASP A 1 92 ? -10.940 -7.566 9.073 1.00 88.12 92 ASP A N 1
ATOM 742 C CA . ASP A 1 92 ? -11.277 -8.936 9.475 1.00 88.12 92 ASP A CA 1
ATOM 743 C C . ASP A 1 92 ? -10.029 -9.706 9.928 1.00 88.12 92 ASP A C 1
ATOM 745 O O . ASP A 1 92 ? -10.025 -10.286 11.012 1.00 88.12 92 ASP A O 1
ATOM 749 N N . ILE A 1 93 ? -8.939 -9.630 9.157 1.00 90.81 93 ILE A N 1
ATOM 750 C CA . ILE A 1 93 ? -7.659 -10.268 9.496 1.00 90.81 93 ILE A CA 1
ATOM 751 C C . ILE A 1 93 ? -7.148 -9.768 10.849 1.00 90.81 93 ILE A C 1
ATOM 753 O O . ILE A 1 93 ? -6.833 -10.573 11.721 1.00 90.81 93 ILE A O 1
ATOM 757 N N . ILE A 1 94 ? -7.102 -8.450 11.053 1.00 89.38 94 ILE A N 1
ATOM 758 C CA . ILE A 1 94 ? -6.588 -7.882 12.303 1.00 89.38 94 ILE A CA 1
ATOM 759 C C . ILE A 1 94 ? -7.486 -8.248 13.481 1.00 89.38 94 ILE A C 1
ATOM 761 O O . ILE A 1 94 ? -6.964 -8.622 14.522 1.00 89.38 94 ILE A O 1
ATOM 765 N N . SER A 1 95 ? -8.812 -8.246 13.315 1.00 86.69 95 SER A N 1
ATOM 766 C CA . SER A 1 95 ? -9.729 -8.648 14.392 1.00 86.69 95 SER A CA 1
ATOM 767 C C . SER A 1 95 ? -9.567 -10.107 14.843 1.00 86.69 95 SER A C 1
ATOM 769 O O . SER A 1 95 ? -9.922 -10.441 15.971 1.00 86.69 95 SER A O 1
ATOM 771 N N . LYS A 1 96 ? -9.032 -10.973 13.970 1.00 89.75 96 LYS A N 1
ATOM 772 C CA . LYS A 1 96 ? -8.726 -12.380 14.272 1.00 89.75 96 LYS A CA 1
ATOM 773 C C . LYS A 1 96 ? -7.362 -12.555 14.940 1.00 89.75 96 LYS A C 1
ATOM 775 O O . LYS A 1 96 ? -7.178 -13.517 15.676 1.00 89.75 96 LYS A O 1
ATOM 780 N N . LEU A 1 97 ? -6.417 -11.657 14.661 1.00 89.75 97 LEU A N 1
ATOM 781 C CA . LEU A 1 97 ? -5.056 -11.687 15.205 1.00 89.75 97 LEU A CA 1
ATOM 782 C C . LEU A 1 97 ? -4.936 -10.953 16.545 1.00 89.75 97 LEU A C 1
ATOM 784 O O . LEU A 1 97 ? -4.149 -11.362 17.393 1.00 89.75 97 LEU A O 1
ATOM 788 N N . ASP A 1 98 ? -5.702 -9.880 16.737 1.00 87.62 98 ASP A N 1
ATOM 789 C CA . ASP A 1 98 ? -5.717 -9.073 17.954 1.00 87.62 98 ASP A CA 1
ATOM 790 C C . ASP A 1 98 ? -7.169 -8.806 18.370 1.00 87.62 98 ASP A C 1
ATOM 792 O O . ASP A 1 98 ? -7.922 -8.096 17.698 1.00 87.62 98 ASP A O 1
ATOM 796 N N . SER A 1 99 ? -7.578 -9.413 19.484 1.00 84.31 99 SER A N 1
ATOM 797 C CA . SER A 1 99 ? -8.943 -9.317 20.005 1.00 84.31 99 SER A CA 1
ATOM 798 C C . SER A 1 99 ? -9.212 -8.019 20.775 1.00 84.31 99 SER A C 1
ATOM 800 O O . SER A 1 99 ? -10.359 -7.762 21.153 1.00 84.31 99 SER A O 1
ATOM 802 N N . ASP A 1 100 ? -8.188 -7.201 21.033 1.00 87.69 100 ASP A N 1
ATOM 803 C CA . ASP A 1 100 ? -8.333 -5.954 21.778 1.00 87.69 100 ASP A CA 1
ATOM 804 C C . ASP A 1 100 ? -8.948 -4.842 20.911 1.00 87.69 100 ASP A C 1
ATOM 806 O O . ASP A 1 100 ? -8.280 -4.106 20.182 1.00 87.69 100 ASP A O 1
ATOM 810 N N . LYS A 1 101 ? -10.268 -4.684 21.034 1.00 81.19 101 LYS A N 1
ATOM 811 C CA . LYS A 1 101 ? -11.047 -3.666 20.312 1.00 81.19 101 LYS A CA 1
ATOM 812 C C . LYS A 1 101 ? -10.791 -2.233 20.797 1.00 81.19 101 LYS A C 1
ATOM 814 O O . LYS A 1 101 ? -11.227 -1.288 20.123 1.00 81.19 101 LYS A O 1
ATOM 819 N N . SER A 1 102 ? -10.128 -2.050 21.943 1.00 84.25 102 SER A N 1
ATOM 820 C CA . SER A 1 102 ? -9.787 -0.720 22.461 1.00 84.25 102 SER A CA 1
ATOM 821 C C . SER A 1 102 ? -8.674 -0.071 21.638 1.00 84.25 102 SER A C 1
ATOM 823 O O . SER A 1 102 ? -8.699 1.143 21.419 1.00 84.25 102 SER A O 1
ATOM 825 N N . LYS A 1 103 ? -7.775 -0.887 21.072 1.00 87.38 103 LYS A N 1
ATOM 826 C CA . LYS A 1 103 ? -6.667 -0.417 20.246 1.00 87.38 103 LYS A CA 1
ATOM 827 C C . LYS A 1 103 ? -7.159 0.324 19.014 1.00 87.38 103 LYS A C 1
ATOM 829 O O . LYS A 1 103 ? -8.174 0.004 18.381 1.00 87.38 103 LYS A O 1
ATOM 834 N N . ASN A 1 104 ? -6.397 1.350 18.672 1.00 85.38 104 ASN A N 1
ATOM 835 C CA . ASN A 1 104 ? -6.579 2.115 17.460 1.00 85.38 104 ASN A CA 1
ATOM 836 C C . ASN A 1 104 ? -5.339 1.939 16.593 1.00 85.38 104 ASN A C 1
ATOM 838 O O . ASN A 1 104 ? -4.236 2.257 17.039 1.00 85.38 104 ASN A O 1
ATOM 842 N N . TYR A 1 105 ? -5.526 1.415 15.383 1.00 89.94 105 TYR A N 1
ATOM 843 C CA . TYR A 1 105 ? -4.425 1.148 14.467 1.00 89.94 105 TYR A CA 1
ATOM 844 C C . TYR A 1 105 ? -4.414 2.154 13.332 1.00 89.94 105 TYR A C 1
ATOM 846 O O . TYR A 1 105 ? -5.392 2.249 12.589 1.00 89.94 105 TYR A O 1
ATOM 854 N N . SER A 1 106 ? -3.290 2.836 13.173 1.00 89.25 106 SER A N 1
ATOM 855 C CA . SER A 1 106 ? -2.939 3.603 11.985 1.00 89.25 106 SER A CA 1
ATOM 856 C C . SER A 1 106 ? -2.320 2.692 10.938 1.00 89.25 106 SER A C 1
ATOM 858 O O . SER A 1 106 ? -1.485 1.843 11.259 1.00 89.25 106 SER A O 1
ATOM 860 N N . ILE A 1 107 ? -2.722 2.869 9.682 1.00 88.75 107 ILE A N 1
ATOM 861 C CA . ILE A 1 107 ? -2.341 1.963 8.600 1.00 88.75 107 ILE A CA 1
ATOM 862 C C . ILE A 1 107 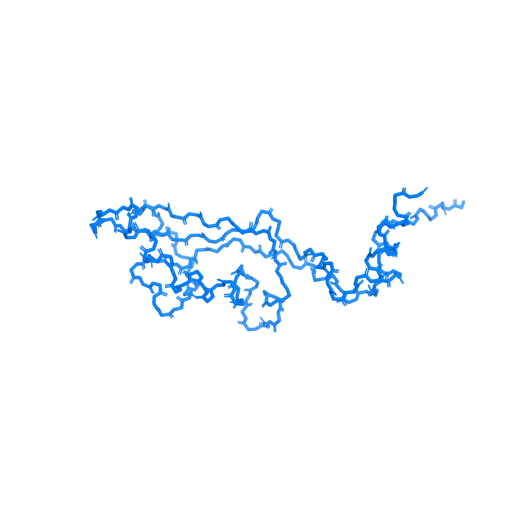? -1.479 2.694 7.587 1.00 88.75 107 ILE A C 1
ATOM 864 O O . ILE A 1 107 ? -1.845 3.758 7.085 1.00 88.75 107 ILE A O 1
ATOM 868 N N . PHE A 1 108 ? -0.349 2.077 7.268 1.00 89.50 108 PHE A N 1
ATOM 869 C CA . PHE A 1 108 ? 0.606 2.540 6.278 1.00 89.50 108 PHE A CA 1
ATOM 870 C C . PHE A 1 108 ? 0.720 1.509 5.164 1.00 89.50 108 PHE A C 1
ATOM 872 O O . PHE A 1 108 ? 0.817 0.312 5.429 1.00 89.50 108 PHE A O 1
ATOM 879 N N . LEU A 1 109 ? 0.715 1.977 3.924 1.00 90.31 109 LEU A N 1
ATOM 880 C CA . LEU A 1 109 ? 1.030 1.189 2.742 1.00 90.31 109 LEU A CA 1
ATOM 881 C C . LEU A 1 109 ? 2.391 1.640 2.228 1.00 90.31 109 LEU A C 1
ATOM 883 O O . LEU A 1 109 ? 2.585 2.839 2.006 1.00 90.31 109 LEU A O 1
ATOM 887 N N . ILE A 1 110 ? 3.304 0.691 2.043 1.00 91.31 110 ILE A N 1
ATOM 888 C CA . ILE A 1 110 ? 4.659 0.972 1.567 1.00 91.31 110 ILE A CA 1
ATOM 889 C C . ILE A 1 110 ? 5.011 0.067 0.390 1.00 91.31 110 ILE A C 1
ATOM 891 O O . ILE A 1 110 ? 4.719 -1.131 0.408 1.00 91.31 110 ILE A O 1
ATOM 895 N N . ASN A 1 111 ? 5.664 0.643 -0.618 1.00 88.50 111 ASN A N 1
ATOM 896 C CA . ASN A 1 111 ? 6.304 -0.111 -1.690 1.00 88.50 111 ASN A CA 1
ATOM 897 C C . ASN A 1 111 ? 7.816 -0.126 -1.412 1.00 88.50 111 ASN A C 1
ATOM 899 O O . ASN A 1 111 ? 8.427 0.942 -1.449 1.00 88.50 111 ASN A O 1
ATOM 903 N N . PRO A 1 112 ? 8.448 -1.293 -1.186 1.00 88.38 112 PRO A N 1
ATOM 904 C CA . PRO A 1 112 ? 9.906 -1.393 -1.066 1.00 88.38 112 PRO A CA 1
ATOM 905 C C . PRO A 1 112 ? 10.633 -0.822 -2.285 1.00 88.38 112 PRO A C 1
ATOM 907 O O . PRO A 1 112 ? 11.703 -0.232 -2.159 1.00 88.38 112 PRO A O 1
ATOM 910 N N . ILE A 1 113 ? 10.027 -0.974 -3.466 1.00 87.38 113 ILE A N 1
ATOM 911 C CA . ILE A 1 113 ? 10.472 -0.353 -4.709 1.00 87.38 113 ILE A CA 1
ATOM 912 C C . ILE A 1 113 ? 9.447 0.710 -5.105 1.00 87.38 113 ILE A C 1
ATOM 914 O O . ILE A 1 113 ? 8.343 0.395 -5.547 1.00 87.38 113 ILE A O 1
ATOM 918 N N . GLN A 1 114 ? 9.821 1.982 -4.965 1.00 85.38 114 GLN A N 1
ATOM 919 C CA . GLN A 1 114 ? 8.923 3.115 -5.227 1.00 85.38 114 GLN A CA 1
ATOM 920 C C . GLN A 1 114 ? 8.627 3.334 -6.719 1.00 85.38 114 GLN A C 1
ATOM 922 O O . GLN A 1 114 ? 7.715 4.081 -7.066 1.00 85.38 114 GLN A O 1
ATOM 927 N N . TYR A 1 115 ? 9.364 2.681 -7.612 1.00 83.44 115 TYR A N 1
ATOM 928 C CA . TYR A 1 115 ? 9.230 2.841 -9.056 1.00 83.44 115 TYR A CA 1
ATOM 929 C C . TYR A 1 115 ? 8.466 1.680 -9.684 1.00 83.44 115 TYR A C 1
ATOM 931 O O . TYR A 1 115 ? 8.445 0.568 -9.157 1.00 83.44 115 TYR A O 1
ATOM 939 N N . GLN A 1 116 ? 7.849 1.945 -10.835 1.00 76.81 116 GLN A N 1
ATOM 940 C CA . GLN A 1 116 ? 7.178 0.910 -11.605 1.00 76.81 116 GLN A CA 1
ATOM 941 C C . GLN A 1 116 ? 8.193 -0.111 -12.125 1.00 76.81 116 GLN A C 1
ATOM 943 O O . GLN A 1 116 ? 9.103 0.225 -12.884 1.00 76.81 116 GLN A O 1
ATOM 948 N N . CYS A 1 117 ? 8.004 -1.375 -11.759 1.00 75.25 117 CYS A N 1
ATOM 949 C CA . CYS A 1 117 ? 8.780 -2.472 -12.319 1.00 75.25 117 CYS A CA 1
ATOM 950 C C . CYS A 1 117 ? 8.151 -2.979 -13.625 1.00 75.25 117 CYS A C 1
ATOM 952 O O . CYS A 1 117 ? 6.931 -2.951 -13.819 1.00 75.25 117 CYS A O 1
ATOM 954 N N . LEU A 1 118 ? 8.990 -3.482 -14.536 1.00 68.62 118 LEU A N 1
ATOM 955 C CA . LEU A 1 118 ? 8.519 -4.132 -15.757 1.00 68.62 118 LEU A CA 1
ATOM 956 C C . LEU A 1 118 ? 7.742 -5.401 -15.397 1.00 68.62 118 LEU A C 1
ATOM 958 O O . LEU A 1 118 ? 8.318 -6.401 -14.971 1.00 68.62 118 LEU A O 1
ATOM 962 N N . LYS A 1 119 ? 6.428 -5.390 -15.623 1.00 63.09 119 LYS A N 1
ATOM 963 C CA . LYS A 1 119 ? 5.611 -6.591 -15.463 1.00 63.09 119 LYS A CA 1
ATOM 964 C C . LYS A 1 119 ? 5.891 -7.546 -16.626 1.00 63.09 119 LYS A C 1
ATOM 966 O O . LYS A 1 119 ? 5.686 -7.197 -17.787 1.00 63.09 119 LYS A O 1
ATOM 971 N N . GLY A 1 120 ? 6.327 -8.769 -16.331 1.00 54.31 120 GLY A N 1
ATOM 972 C CA . GLY A 1 120 ? 6.719 -9.764 -17.342 1.00 54.31 120 GLY A CA 1
ATOM 973 C C . GLY A 1 120 ? 5.609 -10.239 -18.299 1.00 54.31 120 GLY A C 1
ATOM 974 O O . GLY A 1 120 ? 5.891 -11.017 -19.208 1.00 54.31 120 GLY A O 1
ATOM 975 N N . GLU A 1 121 ? 4.360 -9.797 -18.123 1.00 51.97 121 GLU A N 1
ATOM 976 C CA . GLU A 1 121 ? 3.189 -10.300 -18.856 1.00 51.97 121 GLU A CA 1
ATOM 977 C C . GLU A 1 121 ? 2.797 -9.457 -20.076 1.00 51.97 121 GLU A C 1
ATOM 979 O O . GLU A 1 121 ? 2.477 -10.018 -21.119 1.00 51.97 121 GLU A O 1
ATOM 984 N N . THR A 1 122 ? 2.853 -8.124 -19.996 1.00 51.88 122 THR A N 1
ATOM 985 C CA . THR A 1 122 ? 2.335 -7.230 -21.053 1.00 51.88 122 THR A CA 1
ATOM 986 C C . THR A 1 122 ? 3.211 -7.181 -22.304 1.00 51.88 122 THR A C 1
ATOM 988 O O . THR A 1 122 ? 2.761 -6.728 -23.352 1.00 51.88 122 THR A O 1
ATOM 991 N N . ASN A 1 123 ? 4.451 -7.670 -22.227 1.00 56.09 123 ASN A N 1
ATOM 992 C CA . ASN A 1 123 ? 5.370 -7.730 -23.363 1.00 56.09 123 ASN A CA 1
ATOM 993 C C . ASN A 1 123 ? 6.364 -8.892 -23.231 1.00 56.09 123 ASN A C 1
ATOM 995 O O . ASN A 1 123 ? 7.551 -8.740 -23.503 1.00 56.09 123 ASN A O 1
ATOM 999 N N . ARG A 1 124 ? 5.894 -10.076 -22.814 1.00 61.44 124 ARG A N 1
ATOM 1000 C CA . ARG A 1 124 ? 6.742 -11.236 -22.467 1.00 61.44 124 ARG A CA 1
ATOM 1001 C C . ARG A 1 124 ? 7.826 -11.547 -23.506 1.00 61.44 124 ARG A C 1
ATOM 1003 O O . ARG A 1 124 ? 8.952 -11.861 -23.135 1.00 61.44 124 ARG A O 1
ATOM 1010 N N . SER A 1 125 ? 7.520 -11.411 -24.800 1.00 61.41 125 SER A N 1
ATOM 1011 C CA . SER A 1 125 ? 8.488 -11.601 -25.889 1.00 61.41 125 SER A CA 1
ATOM 1012 C C . SER A 1 125 ? 9.566 -10.510 -25.939 1.00 61.41 125 SER A C 1
ATOM 1014 O O . SER A 1 125 ? 10.737 -10.827 -26.140 1.00 61.41 125 SER A O 1
ATOM 1016 N N . LYS A 1 126 ? 9.211 -9.238 -25.722 1.00 62.97 126 LYS A N 1
ATOM 1017 C CA . LYS A 1 126 ? 10.163 -8.121 -25.701 1.00 62.97 126 LYS A CA 1
ATOM 1018 C C . LYS A 1 126 ? 10.955 -8.065 -24.391 1.00 62.97 126 LYS A C 1
ATOM 1020 O O . LYS A 1 126 ? 12.168 -7.900 -24.438 1.00 62.97 126 LYS A O 1
ATOM 1025 N N . THR A 1 127 ? 10.321 -8.304 -23.243 1.00 62.50 127 THR A N 1
ATOM 1026 C CA . THR A 1 127 ? 10.996 -8.396 -21.936 1.00 62.50 127 THR A CA 1
ATOM 1027 C C . THR A 1 127 ? 11.977 -9.569 -21.902 1.00 62.50 127 THR A C 1
ATOM 1029 O O . THR A 1 127 ? 13.088 -9.424 -21.402 1.00 62.50 127 THR A O 1
ATOM 1032 N N . LYS A 1 128 ? 11.625 -10.711 -22.517 1.00 64.00 128 LYS A N 1
ATOM 1033 C CA . LYS A 1 128 ? 12.552 -11.836 -22.711 1.00 64.00 128 LYS A CA 1
ATOM 1034 C C . LYS A 1 128 ? 13.744 -11.446 -23.586 1.00 64.00 128 LYS A C 1
ATOM 1036 O O . LYS A 1 128 ? 14.860 -11.811 -23.242 1.00 64.00 128 LYS A O 1
ATOM 1041 N N . LYS A 1 129 ? 13.536 -10.684 -24.668 1.00 63.59 129 LYS A N 1
ATOM 1042 C CA . LYS A 1 129 ? 14.635 -10.175 -25.510 1.00 63.59 129 LYS A CA 1
ATOM 1043 C C . LYS A 1 129 ? 15.571 -9.242 -24.742 1.00 63.59 129 LYS A C 1
ATOM 1045 O O . LYS A 1 129 ? 16.776 -9.366 -24.908 1.00 63.59 129 LYS A O 1
ATOM 1050 N N . VAL A 1 130 ? 15.035 -8.358 -23.894 1.00 64.75 130 VAL A N 1
ATOM 1051 C CA . VAL A 1 130 ? 15.841 -7.515 -22.993 1.00 64.75 130 VAL A CA 1
ATOM 1052 C C . VAL A 1 130 ? 16.696 -8.404 -22.083 1.00 64.75 130 VAL A C 1
ATOM 1054 O O . VAL A 1 130 ? 17.918 -8.328 -22.143 1.00 64.75 130 VAL A O 1
ATOM 1057 N N . PHE A 1 131 ? 16.078 -9.328 -21.338 1.00 64.88 131 PHE A N 1
ATOM 1058 C CA . PHE A 1 131 ? 16.788 -10.236 -20.424 1.00 64.88 131 PHE A CA 1
ATOM 1059 C C . PHE A 1 131 ? 17.848 -11.105 -21.115 1.00 64.88 131 PHE A C 1
ATOM 1061 O O . PHE A 1 131 ? 18.972 -11.202 -20.633 1.00 64.88 131 PHE A O 1
ATOM 1068 N N . GLN A 1 132 ? 17.515 -11.716 -22.256 1.00 62.72 132 GLN A N 1
ATOM 1069 C CA . GLN A 1 132 ? 18.443 -12.549 -23.026 1.00 62.72 132 GLN A CA 1
ATOM 1070 C C . GLN A 1 132 ? 19.651 -11.768 -23.545 1.00 62.72 132 GLN A C 1
ATOM 1072 O O . GLN A 1 132 ? 20.692 -12.369 -23.761 1.00 62.72 132 GLN A O 1
ATOM 1077 N N . ARG A 1 133 ? 19.512 -10.459 -23.781 1.00 62.38 133 ARG A N 1
ATOM 1078 C CA . ARG A 1 133 ? 20.596 -9.615 -24.292 1.00 62.38 133 ARG A CA 1
ATOM 1079 C C . ARG A 1 133 ? 21.513 -9.094 -23.188 1.00 62.38 133 ARG A C 1
ATOM 1081 O O . ARG A 1 133 ? 22.666 -8.828 -23.472 1.00 62.38 133 ARG A O 1
ATOM 1088 N N . ILE A 1 134 ? 20.996 -8.929 -21.972 1.00 59.88 134 ILE A N 1
ATOM 1089 C CA . ILE A 1 134 ? 21.775 -8.501 -20.798 1.00 59.88 134 ILE A CA 1
ATOM 1090 C C . ILE A 1 134 ? 22.621 -9.655 -20.252 1.00 59.88 134 ILE A C 1
ATOM 1092 O O . ILE A 1 134 ? 23.722 -9.438 -19.765 1.00 59.88 134 ILE A O 1
ATOM 1096 N N . MET A 1 135 ? 22.086 -10.876 -20.310 1.00 55.97 135 MET A N 1
ATOM 1097 C CA . MET A 1 135 ? 22.727 -12.074 -19.758 1.00 55.97 135 MET A CA 1
ATOM 1098 C C . MET A 1 135 ? 23.614 -12.821 -20.772 1.00 55.97 135 MET A C 1
ATOM 1100 O O . MET A 1 135 ? 24.044 -13.933 -20.474 1.00 55.97 135 MET A O 1
ATOM 1104 N N . ALA A 1 136 ? 23.830 -12.259 -21.966 1.00 49.88 136 ALA A N 1
ATOM 1105 C CA . ALA A 1 136 ? 24.635 -12.832 -23.049 1.00 49.88 136 ALA A CA 1
ATOM 1106 C C . ALA A 1 136 ? 25.844 -11.945 -23.338 1.00 49.88 136 ALA A C 1
ATOM 1108 O O . ALA A 1 136 ? 26.921 -12.518 -23.601 1.00 49.88 136 ALA A O 1
#

Radius of gyration: 19.57 Å; chains: 1; bounding box: 51×28×52 Å